Protein AF-A0A1Y6M506-F1 (afdb_monomer)

Sequence (138 aa):
MEYDDRQRRRPQGGSPGRCCPKTKCTIPFIDWCPTGFKLGIYYQPPQNVPKGDFTKKSRQGNRAVCMLSNTNAIAEARSALSHEFDLMLCDFVHWYVGEGMEEGEFSEAREDLATLERDYGEVAADSAEDDKGGEVEY

Solvent-accessible surface area (backbone atoms only — not comparable to full-atom values): 9659 Å² total; per-residue (Å²): 136,86,80,83,87,78,84,85,74,80,85,78,87,74,78,82,79,74,80,67,86,78,86,82,74,86,78,86,69,56,85,93,43,86,74,83,73,86,88,83,88,75,88,72,58,83,83,77,63,91,91,52,89,72,73,79,73,51,102,74,55,68,69,85,84,86,86,86,78,91,60,74,74,54,52,60,59,51,53,55,50,51,54,55,49,55,54,43,63,74,77,45,50,69,61,48,42,71,76,71,47,63,81,62,56,61,57,52,55,50,51,54,52,51,50,53,53,47,55,51,50,51,60,54,49,64,63,56,61,71,74,71,76,73,85,80,87,129

Foldseek 3Di:
DDDDPPPPDDDPDDDPPPPDVPDDDPPDDFPVCPPQDDDDDDQAFDDDDVPDPPDPDDVPRRDDDDDDDDDLVCLVVLVVVLVVLVVCLPPPLVVVVVVPDDSCVSVVVNVVSVVVSVVSVVSVVVRPVVVPPDPDDD

InterPro domains:
  IPR000217 Tubulin [PTHR11588] (22-127)
  IPR002452 Alpha tubulin [PR01162] (33-46)
  IPR002452 Alpha tubulin [PR01162] (50-69)
  IPR002452 Alpha tubulin [PR01162] (75-91)
  IPR002452 Alpha tubulin [PR01162] (110-126)
  IPR008280 Tubulin/FtsZ, C-terminal [SSF55307] (22-123)
  IPR018316 Tubulin/FtsZ, 2-layer sandwich domain [PF03953] (22-80)
  IPR023123 Tubulin, C-terminal [G3DSA:1.10.287.600] (74-138)
  IPR037103 Tubulin/FtsZ-like, C-terminal domain [G3DSA:3.30.1330.20] (20-73)

pLDDT: mean 71.04, std 19.9, range [33.03, 92.31]

Structure (mmCIF, N/CA/C/O backbone):
data_AF-A0A1Y6M506-F1
#
_entry.id   AF-A0A1Y6M506-F1
#
loop_
_atom_site.group_PDB
_atom_site.id
_atom_site.type_symbol
_atom_site.label_atom_id
_atom_site.label_alt_id
_atom_site.label_comp_id
_atom_site.label_asym_id
_atom_site.label_entity_id
_atom_site.label_seq_id
_atom_site.pdbx_PDB_ins_code
_atom_site.Cartn_x
_atom_site.Cartn_y
_atom_site.Cartn_z
_atom_site.occupancy
_atom_site.B_iso_or_equiv
_atom_site.auth_seq_id
_atom_site.auth_comp_id
_atom_site.auth_asym_id
_atom_site.auth_atom_id
_atom_site.pdbx_PDB_model_num
ATOM 1 N N . MET A 1 1 ? 6.459 -10.995 -61.448 1.00 40.53 1 MET A N 1
ATOM 2 C CA . MET A 1 1 ? 6.530 -10.241 -60.181 1.00 40.53 1 MET A CA 1
ATOM 3 C C . MET A 1 1 ? 7.251 -11.151 -59.210 1.00 40.53 1 MET A C 1
ATOM 5 O O . MET A 1 1 ? 6.684 -12.132 -58.753 1.00 40.53 1 MET A O 1
ATOM 9 N N . GLU A 1 2 ? 8.555 -10.948 -59.118 1.00 34.03 2 GLU A N 1
ATOM 10 C CA . GLU A 1 2 ? 9.522 -11.836 -58.476 1.00 34.03 2 GLU A CA 1
ATOM 11 C C . GLU A 1 2 ? 9.448 -11.611 -56.959 1.00 34.03 2 GLU A C 1
ATOM 13 O O . GLU A 1 2 ? 9.635 -10.490 -56.490 1.00 34.03 2 GLU A O 1
ATOM 18 N N . TYR A 1 3 ? 9.059 -12.642 -56.209 1.00 33.03 3 TYR A N 1
ATOM 19 C CA . TYR A 1 3 ? 8.985 -12.600 -54.749 1.00 33.03 3 TYR A CA 1
ATOM 20 C C . TYR A 1 3 ? 10.388 -12.901 -54.201 1.00 33.03 3 TYR A C 1
ATOM 22 O O . TYR A 1 3 ? 10.911 -13.995 -54.393 1.00 33.03 3 TYR A O 1
ATOM 30 N N . ASP A 1 4 ? 11.014 -11.901 -53.583 1.00 40.50 4 ASP A N 1
ATOM 31 C CA . ASP A 1 4 ? 12.391 -11.936 -53.076 1.00 40.50 4 ASP A CA 1
ATOM 32 C C . ASP A 1 4 ? 12.517 -12.880 -51.861 1.00 40.50 4 ASP A C 1
ATOM 34 O O . ASP A 1 4 ? 12.041 -12.594 -50.761 1.00 40.50 4 ASP A O 1
ATOM 38 N N . ASP A 1 5 ? 13.162 -14.029 -52.070 1.00 47.53 5 ASP A N 1
ATOM 39 C CA . ASP A 1 5 ? 13.290 -15.147 -51.123 1.00 47.53 5 ASP A CA 1
ATOM 40 C C . ASP A 1 5 ? 14.527 -15.011 -50.196 1.00 47.53 5 ASP A C 1
ATOM 42 O O . ASP A 1 5 ? 15.256 -15.965 -49.908 1.00 47.53 5 ASP A O 1
ATOM 46 N N . ARG A 1 6 ? 14.823 -13.785 -49.730 1.00 40.34 6 ARG A N 1
ATOM 47 C CA . ARG A 1 6 ? 16.053 -13.454 -48.969 1.00 40.34 6 ARG A CA 1
ATOM 48 C C . ARG A 1 6 ? 15.930 -13.339 -47.448 1.00 40.34 6 ARG A C 1
ATOM 50 O O . ARG A 1 6 ? 16.886 -12.905 -46.810 1.00 40.34 6 ARG A O 1
ATOM 57 N N . GLN A 1 7 ? 14.830 -13.759 -46.822 1.00 36.91 7 GLN A N 1
ATOM 58 C CA . GLN A 1 7 ? 14.654 -13.603 -45.360 1.00 36.91 7 GLN A CA 1
ATOM 59 C C . GLN A 1 7 ? 14.647 -14.913 -44.548 1.00 36.91 7 GLN A C 1
ATOM 61 O O . GLN A 1 7 ? 14.313 -14.912 -43.365 1.00 36.91 7 GLN A O 1
ATOM 66 N N . ARG A 1 8 ? 15.096 -16.041 -45.116 1.00 37.22 8 ARG A N 1
ATOM 67 C CA . ARG A 1 8 ? 15.357 -17.279 -44.351 1.00 37.22 8 ARG A CA 1
ATOM 68 C C . ARG A 1 8 ? 16.848 -17.589 -44.236 1.00 37.22 8 ARG A C 1
ATOM 70 O O . ARG A 1 8 ? 17.328 -18.599 -44.737 1.00 37.22 8 ARG A O 1
ATOM 77 N N . ARG A 1 9 ? 17.591 -16.762 -43.499 1.00 37.78 9 ARG A N 1
ATOM 78 C CA . ARG A 1 9 ? 18.860 -17.199 -42.893 1.00 37.78 9 ARG A CA 1
ATOM 79 C C . ARG A 1 9 ? 18.703 -17.197 -41.379 1.00 37.78 9 ARG A C 1
ATOM 81 O O . ARG A 1 9 ? 18.742 -16.153 -40.741 1.00 37.78 9 ARG A O 1
ATOM 88 N N . ARG A 1 10 ? 18.484 -18.390 -40.816 1.00 34.78 10 ARG A N 1
ATOM 89 C CA . ARG A 1 10 ? 18.574 -18.624 -39.370 1.00 34.78 10 ARG A CA 1
ATOM 90 C C . ARG A 1 10 ? 19.994 -18.260 -38.911 1.00 34.78 10 ARG A C 1
ATOM 92 O O . ARG A 1 10 ? 20.936 -18.800 -39.496 1.00 34.78 10 ARG A O 1
ATOM 99 N N . PRO A 1 11 ? 20.184 -17.426 -37.877 1.00 35.12 11 PRO A N 1
ATOM 100 C CA . PRO A 1 11 ? 21.461 -17.395 -37.191 1.00 35.12 11 PRO A CA 1
ATOM 101 C C . PRO A 1 11 ? 21.615 -18.715 -36.427 1.00 35.12 11 PRO A C 1
ATOM 103 O O . PRO A 1 11 ? 20.831 -19.040 -35.537 1.00 35.12 11 PRO A O 1
ATOM 106 N N . GLN A 1 12 ? 22.601 -19.505 -36.845 1.00 39.31 12 GLN A N 1
ATOM 107 C CA . GLN A 1 12 ? 23.145 -20.619 -36.077 1.00 39.31 12 GLN A CA 1
ATOM 108 C C . GLN A 1 12 ? 23.830 -20.062 -34.821 1.00 39.31 12 GLN A C 1
ATOM 110 O O . GLN A 1 12 ? 24.600 -19.112 -34.922 1.00 39.31 12 GLN A O 1
ATOM 115 N N . GLY A 1 13 ? 23.591 -20.690 -33.669 1.00 43.75 13 GLY A N 1
ATOM 116 C CA . GLY A 1 13 ? 24.464 -20.579 -32.498 1.00 43.75 13 GLY A CA 1
ATOM 117 C C . GLY A 1 13 ? 24.313 -19.307 -31.662 1.00 43.75 13 GLY A C 1
ATOM 118 O O . GLY A 1 13 ? 25.098 -18.374 -31.765 1.00 43.75 13 GLY A O 1
ATOM 119 N N . GLY A 1 14 ? 23.354 -19.325 -30.744 1.00 33.34 14 GLY A N 1
ATOM 120 C CA . GLY A 1 14 ? 23.288 -18.394 -29.625 1.00 33.34 14 GLY A CA 1
ATOM 121 C C . GLY A 1 14 ? 22.132 -18.808 -28.736 1.00 33.34 14 GLY A C 1
ATOM 122 O O . GLY A 1 14 ? 20.979 -18.574 -29.089 1.00 33.34 14 GLY A O 1
ATOM 123 N N . SER A 1 15 ? 22.418 -19.492 -27.628 1.00 35.84 15 SER A N 1
ATOM 124 C CA . SER A 1 15 ? 21.397 -19.758 -26.618 1.00 35.84 15 SER A CA 1
ATOM 125 C C . SER A 1 15 ? 20.749 -18.422 -26.236 1.00 35.84 15 SER A C 1
ATOM 127 O O . SER A 1 15 ? 21.475 -17.448 -26.012 1.00 35.84 15 SER A O 1
ATOM 129 N N . PRO A 1 16 ? 19.407 -18.316 -26.180 1.00 35.31 16 PRO A N 1
ATOM 130 C CA . PRO A 1 16 ? 18.792 -17.142 -25.593 1.00 35.31 16 PRO A CA 1
ATOM 131 C C . PRO A 1 16 ? 19.270 -17.123 -24.147 1.00 35.31 16 PRO A C 1
ATOM 133 O O . PRO A 1 16 ? 18.905 -17.985 -23.347 1.00 35.31 16 PRO A O 1
ATOM 136 N N . GLY A 1 17 ? 20.172 -16.190 -23.848 1.00 36.44 17 GLY A N 1
ATOM 137 C CA . GLY A 1 17 ? 20.636 -15.926 -22.504 1.00 36.44 17 GLY A CA 1
ATOM 138 C C . GLY A 1 17 ? 19.435 -15.492 -21.685 1.00 36.44 17 GLY A C 1
ATOM 139 O O . GLY A 1 17 ? 19.136 -14.305 -21.590 1.00 36.44 17 GLY A O 1
ATOM 140 N N . ARG A 1 18 ? 18.724 -16.465 -21.110 1.00 35.06 18 ARG A N 1
ATOM 141 C CA . ARG A 1 18 ? 17.855 -16.237 -19.970 1.00 35.06 18 ARG A CA 1
ATOM 142 C C . ARG A 1 18 ? 18.783 -15.647 -18.920 1.00 35.06 18 ARG A C 1
ATOM 144 O O . ARG A 1 18 ? 19.651 -16.343 -18.395 1.00 35.06 18 ARG A O 1
ATOM 151 N N . CYS A 1 19 ? 18.662 -14.344 -18.690 1.00 33.19 19 CYS A N 1
ATOM 152 C CA . CYS A 1 19 ? 19.267 -13.710 -17.536 1.00 33.19 19 CYS A CA 1
ATOM 153 C C . CYS A 1 19 ? 18.529 -14.280 -16.326 1.00 33.19 19 CYS A C 1
ATOM 155 O O . CYS A 1 19 ? 17.514 -13.746 -15.896 1.00 33.19 19 CYS A O 1
ATOM 157 N N . CYS A 1 20 ? 18.965 -15.447 -15.862 1.00 35.69 20 CYS A N 1
ATOM 158 C CA . CYS A 1 20 ? 18.631 -15.923 -14.538 1.00 35.69 20 CYS A CA 1
ATOM 159 C C . CYS A 1 20 ? 19.339 -14.951 -13.590 1.00 35.69 20 CYS A C 1
ATOM 161 O O . CYS A 1 20 ? 20.571 -14.872 -13.671 1.00 35.69 20 CYS A O 1
ATOM 163 N N . PRO A 1 21 ? 18.633 -14.209 -12.718 1.00 53.22 21 PRO A N 1
ATOM 164 C CA . PRO A 1 21 ? 19.272 -13.575 -11.577 1.00 53.22 21 PRO A CA 1
ATOM 165 C C . PRO A 1 21 ? 19.930 -14.705 -10.778 1.00 53.22 21 PRO A C 1
ATOM 167 O O . PRO A 1 21 ? 19.270 -15.451 -10.059 1.00 53.22 21 PRO A O 1
ATOM 170 N N . LYS A 1 22 ? 21.221 -14.949 -11.014 1.00 42.66 22 LYS A N 1
ATOM 171 C CA . LYS A 1 22 ? 21.940 -16.027 -10.348 1.00 42.66 22 LYS A CA 1
ATOM 172 C C . LYS A 1 22 ? 22.168 -15.615 -8.896 1.00 42.66 22 LYS A C 1
ATOM 174 O O . LYS A 1 22 ? 23.070 -14.837 -8.599 1.00 42.66 22 LYS A O 1
ATOM 179 N N . THR A 1 23 ? 21.331 -16.176 -8.021 1.00 45.06 23 THR A N 1
ATOM 180 C CA . THR A 1 23 ? 21.737 -16.779 -6.739 1.00 45.06 23 THR A CA 1
ATOM 181 C C . THR A 1 23 ? 22.586 -15.901 -5.817 1.00 45.06 23 THR A C 1
ATOM 183 O O . THR A 1 23 ? 23.688 -16.315 -5.462 1.00 45.06 23 THR A O 1
ATOM 186 N N . LYS A 1 24 ? 22.102 -14.715 -5.410 1.00 46.12 24 LYS A N 1
ATOM 187 C CA . LYS A 1 24 ? 22.647 -14.022 -4.214 1.00 46.12 24 LYS A CA 1
ATOM 188 C C . LYS A 1 24 ? 21.631 -13.364 -3.273 1.00 46.12 24 LYS A C 1
ATOM 190 O O . LYS A 1 24 ? 21.990 -13.130 -2.132 1.00 46.12 24 LYS A O 1
ATOM 195 N N . CYS A 1 25 ? 20.379 -13.179 -3.681 1.00 50.28 25 CYS A N 1
ATOM 196 C CA . CYS A 1 25 ? 19.255 -12.954 -2.771 1.00 50.28 25 CYS A CA 1
ATOM 197 C C . CYS A 1 25 ? 18.068 -13.702 -3.374 1.00 50.28 25 CYS A C 1
ATOM 199 O O . CYS A 1 25 ? 17.598 -13.322 -4.448 1.00 50.28 25 CYS A O 1
ATOM 201 N N . THR A 1 26 ? 17.643 -14.804 -2.765 1.00 59.69 26 THR A N 1
ATOM 202 C CA . THR A 1 26 ? 16.427 -15.498 -3.195 1.00 59.69 26 THR A CA 1
ATOM 203 C C . THR A 1 26 ? 15.265 -14.617 -2.764 1.00 59.69 26 THR A C 1
ATOM 205 O O . THR A 1 26 ? 14.996 -14.509 -1.576 1.00 59.69 26 THR A O 1
ATOM 208 N N . ILE A 1 27 ? 14.653 -13.897 -3.704 1.00 71.44 27 ILE A N 1
ATOM 209 C CA . ILE A 1 27 ? 13.393 -13.199 -3.442 1.00 71.44 27 ILE A CA 1
ATOM 210 C C . ILE A 1 27 ? 12.334 -14.303 -3.372 1.00 71.44 27 ILE A C 1
ATOM 212 O O . ILE A 1 27 ? 12.126 -14.957 -4.400 1.00 71.44 27 ILE A O 1
ATOM 216 N N . PRO A 1 28 ? 11.733 -14.566 -2.198 1.00 75.75 28 PRO A N 1
ATOM 217 C CA . PRO A 1 28 ? 10.704 -15.583 -2.088 1.00 75.75 28 PRO A CA 1
ATOM 218 C C . PRO A 1 28 ? 9.470 -15.096 -2.847 1.00 75.75 28 PRO A C 1
ATOM 220 O O . PRO A 1 28 ? 9.022 -13.960 -2.673 1.00 75.75 28 PRO A O 1
ATOM 223 N N . PHE A 1 29 ? 8.964 -15.945 -3.731 1.00 80.19 29 PHE A N 1
ATOM 224 C CA . PHE A 1 29 ? 7.667 -15.757 -4.360 1.00 80.19 29 PHE A CA 1
ATOM 225 C C . PHE A 1 29 ? 6.685 -16.728 -3.727 1.00 80.19 29 PHE A C 1
ATOM 227 O O . PHE A 1 29 ? 7.067 -17.804 -3.290 1.00 80.19 29 PHE A O 1
ATOM 234 N N . ILE A 1 30 ? 5.426 -16.322 -3.731 1.00 80.62 30 ILE A N 1
ATOM 235 C CA . ILE A 1 30 ? 4.269 -17.176 -3.477 1.00 80.62 30 ILE A CA 1
ATOM 236 C C . ILE A 1 30 ? 4.155 -18.283 -4.538 1.00 80.62 30 ILE A C 1
ATOM 238 O O . ILE A 1 30 ? 4.365 -18.033 -5.732 1.00 80.62 30 ILE A O 1
ATOM 242 N N . ASP A 1 31 ? 3.752 -19.480 -4.122 1.00 75.25 31 ASP A N 1
ATOM 243 C CA . ASP A 1 31 ? 3.760 -20.687 -4.966 1.00 75.25 31 ASP A CA 1
ATOM 244 C C . ASP A 1 31 ? 2.799 -20.618 -6.158 1.00 75.25 31 ASP A C 1
ATOM 246 O O . ASP A 1 31 ? 3.065 -21.147 -7.241 1.00 75.25 31 ASP A O 1
ATOM 250 N N . TRP A 1 32 ? 1.705 -19.874 -6.008 1.00 79.69 32 TRP A N 1
ATOM 251 C CA . TRP A 1 32 ? 0.723 -19.651 -7.067 1.00 79.69 32 TRP A CA 1
ATOM 252 C C . TRP A 1 32 ? 1.147 -18.579 -8.091 1.00 79.69 32 TRP A C 1
ATOM 254 O O . TRP A 1 32 ? 0.445 -18.368 -9.084 1.00 79.69 32 TRP A O 1
ATOM 264 N N . CYS A 1 33 ? 2.308 -17.931 -7.917 1.00 78.94 33 CYS A N 1
ATOM 265 C CA . CYS A 1 33 ? 2.886 -16.995 -8.889 1.00 78.94 33 CYS A CA 1
ATOM 266 C C . CYS A 1 33 ? 4.336 -17.373 -9.273 1.00 78.94 33 CYS A C 1
ATOM 268 O O . CYS A 1 33 ? 5.289 -16.661 -8.939 1.00 78.94 33 CYS A O 1
ATOM 270 N N . PRO A 1 34 ? 4.534 -18.453 -10.057 1.00 69.44 34 PRO A N 1
ATOM 271 C CA . PRO A 1 34 ? 5.867 -18.964 -10.402 1.00 69.44 34 PRO A CA 1
ATOM 272 C C . PRO A 1 34 ? 6.661 -18.044 -11.352 1.00 69.44 34 PRO A C 1
ATOM 274 O O . PRO A 1 34 ? 7.883 -18.148 -11.458 1.00 69.44 34 PRO A O 1
ATOM 277 N N . THR A 1 35 ? 5.991 -17.125 -12.060 1.00 72.19 35 THR A N 1
ATOM 278 C CA . THR A 1 35 ? 6.621 -16.092 -12.903 1.00 72.19 35 THR A CA 1
ATOM 279 C C . THR A 1 35 ? 6.243 -14.689 -12.425 1.00 72.19 35 THR A C 1
ATOM 281 O O . THR A 1 35 ? 5.546 -13.954 -13.122 1.00 72.19 35 THR A O 1
ATOM 284 N N . GLY A 1 36 ? 6.720 -14.298 -11.243 1.00 77.69 36 GLY A N 1
ATOM 285 C CA . GLY A 1 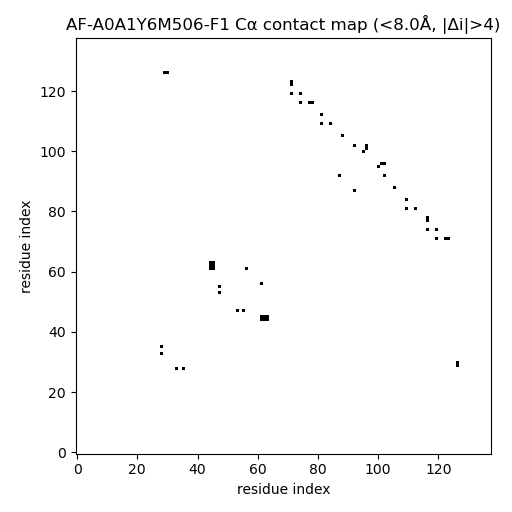36 ? 6.407 -13.013 -10.600 1.00 77.69 36 GLY A CA 1
ATOM 286 C C . GLY A 1 36 ? 7.064 -11.759 -11.201 1.00 77.69 36 GLY A C 1
ATOM 287 O O . GLY A 1 36 ? 7.053 -10.706 -10.570 1.00 77.69 36 GLY A O 1
ATOM 288 N N . PHE A 1 37 ? 7.639 -11.832 -12.409 1.00 84.19 37 PHE A N 1
ATOM 289 C CA . PHE A 1 37 ? 8.279 -10.686 -13.064 1.00 84.19 37 PHE A CA 1
ATOM 290 C C . PHE A 1 37 ? 7.578 -10.295 -14.359 1.00 84.19 37 PHE A C 1
ATOM 292 O O . PHE A 1 37 ? 7.508 -11.069 -15.315 1.00 84.19 37 PHE A O 1
ATOM 299 N N . LYS A 1 38 ? 7.168 -9.029 -14.427 1.00 89.19 38 LYS A N 1
ATOM 300 C CA . LYS A 1 38 ? 6.741 -8.375 -15.662 1.00 89.19 38 LYS A CA 1
ATOM 301 C C . LYS A 1 38 ? 7.754 -7.301 -16.035 1.00 89.19 38 LYS A C 1
ATOM 303 O O . LYS A 1 38 ? 8.073 -6.436 -15.227 1.00 89.19 38 LYS A O 1
ATOM 308 N N . LEU A 1 39 ? 8.262 -7.364 -17.263 1.00 90.50 39 LEU A N 1
ATOM 309 C CA . LEU A 1 39 ? 9.262 -6.428 -17.771 1.00 90.50 39 LEU A CA 1
ATOM 310 C C . LEU A 1 39 ? 8.660 -5.581 -18.891 1.00 90.50 39 LEU A C 1
ATOM 312 O O . LEU A 1 39 ? 8.149 -6.112 -19.875 1.00 90.50 39 LEU A O 1
ATOM 316 N N . GLY A 1 40 ? 8.748 -4.261 -18.743 1.00 90.38 40 GLY A N 1
ATOM 317 C CA . GLY A 1 40 ? 8.457 -3.289 -19.792 1.00 90.38 40 GLY A CA 1
ATOM 318 C C . GLY A 1 40 ? 9.715 -2.488 -20.100 1.00 90.38 40 GLY A C 1
ATOM 319 O O . GLY A 1 40 ? 10.337 -1.947 -19.189 1.00 90.38 40 GLY A O 1
ATOM 320 N N . ILE A 1 41 ? 10.111 -2.423 -21.372 1.00 91.62 41 ILE A N 1
ATOM 321 C CA . ILE A 1 41 ? 11.261 -1.625 -21.811 1.00 91.62 41 ILE A CA 1
ATOM 322 C C . ILE A 1 41 ? 10.736 -0.384 -22.512 1.00 91.62 41 ILE A C 1
ATOM 324 O O . ILE A 1 41 ? 10.021 -0.475 -23.508 1.00 91.62 41 ILE A O 1
ATOM 328 N N . TYR A 1 42 ? 11.134 0.776 -22.002 1.00 89.56 42 TYR A N 1
ATOM 329 C CA . TYR A 1 42 ? 10.879 2.051 -22.644 1.00 89.56 42 TYR A CA 1
ATOM 330 C C . TYR A 1 42 ? 12.165 2.574 -23.280 1.00 89.56 42 TYR A C 1
ATOM 332 O O . TYR A 1 42 ? 13.20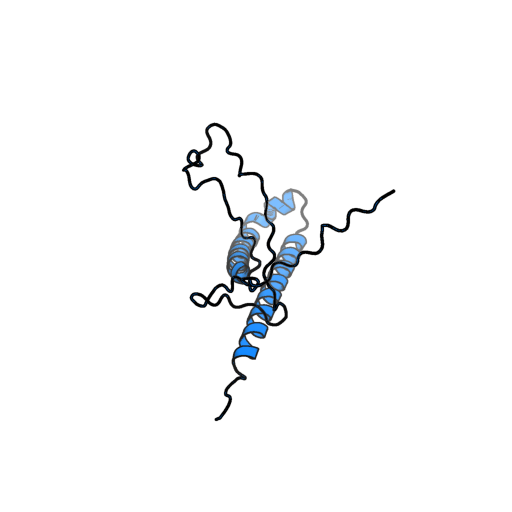1 2.671 -22.624 1.00 89.56 42 TYR A O 1
A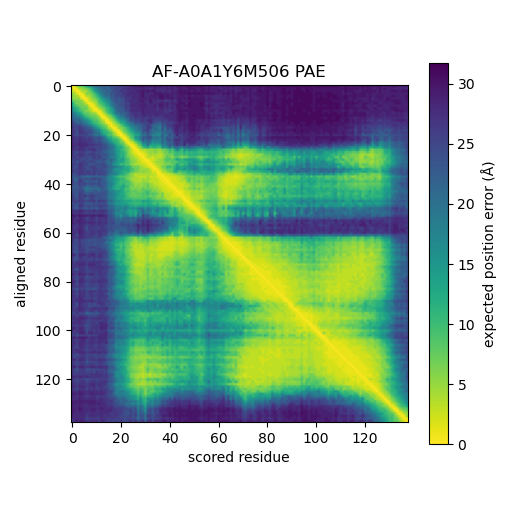TOM 340 N N . TYR A 1 43 ? 12.110 2.870 -24.579 1.00 87.44 43 TYR A N 1
ATOM 341 C CA . TYR A 1 43 ? 13.299 3.234 -25.353 1.00 87.44 43 TYR A CA 1
ATOM 342 C C . TYR A 1 43 ? 13.674 4.711 -25.239 1.00 87.44 43 TYR A C 1
ATOM 344 O O . TYR A 1 43 ? 14.815 5.062 -25.543 1.00 87.44 43 TYR A O 1
ATOM 352 N N . GLN A 1 44 ? 12.746 5.583 -24.830 1.00 86.44 44 GLN A N 1
ATOM 353 C CA . GLN A 1 44 ? 13.101 6.985 -24.637 1.00 86.44 44 GLN A CA 1
ATOM 354 C C . GLN A 1 44 ? 13.793 7.169 -23.282 1.00 86.44 44 GLN A C 1
ATOM 356 O O . GLN A 1 44 ? 13.376 6.573 -22.286 1.00 86.44 44 GLN A O 1
ATOM 361 N N . PRO A 1 45 ? 14.837 8.009 -23.220 1.00 83.44 45 PRO A N 1
ATOM 362 C CA . PRO A 1 45 ? 15.495 8.306 -21.962 1.00 83.44 45 PRO A CA 1
ATOM 363 C C . PRO A 1 45 ? 14.551 9.092 -21.034 1.00 83.44 45 PRO A C 1
ATOM 365 O O . PRO A 1 45 ? 13.746 9.897 -21.524 1.00 83.44 45 PRO A O 1
ATOM 368 N N . PRO A 1 46 ? 14.679 8.920 -19.706 1.00 82.69 46 PRO A N 1
ATOM 369 C CA . PRO A 1 46 ? 13.978 9.749 -18.731 1.00 82.69 46 PRO A CA 1
ATOM 370 C C . PRO A 1 46 ? 14.218 11.240 -18.999 1.00 82.69 46 PRO A C 1
ATOM 372 O O . PRO A 1 46 ? 15.337 11.659 -19.316 1.00 82.69 46 PRO A O 1
ATOM 375 N N . GLN A 1 47 ? 13.157 12.040 -18.901 1.00 80.94 47 GLN A N 1
ATOM 376 C CA . GLN A 1 47 ? 13.232 13.489 -19.069 1.00 80.94 47 GLN A CA 1
ATOM 377 C C . GLN A 1 47 ? 13.488 14.154 -17.718 1.00 80.94 47 GLN A C 1
ATOM 379 O O . GLN A 1 47 ? 12.848 13.818 -16.725 1.00 80.94 47 GLN A O 1
ATOM 384 N N . ASN A 1 48 ? 14.395 15.129 -17.696 1.00 78.12 48 ASN A N 1
ATOM 385 C CA . ASN A 1 48 ? 14.670 15.915 -16.499 1.00 78.12 48 ASN A CA 1
ATOM 386 C C . ASN A 1 48 ? 13.931 17.247 -16.603 1.00 78.12 48 ASN A C 1
ATOM 388 O O . ASN A 1 48 ? 14.019 17.929 -17.626 1.00 78.12 48 ASN A O 1
ATOM 392 N N . VAL A 1 49 ? 13.262 17.644 -15.524 1.00 80.44 49 VAL A N 1
ATOM 393 C CA . VAL A 1 49 ? 12.692 18.988 -15.412 1.00 80.44 49 VAL A CA 1
ATOM 394 C C . VAL A 1 49 ? 13.841 20.004 -15.292 1.00 80.44 49 VAL A C 1
ATOM 396 O O . VAL A 1 49 ? 14.755 19.796 -14.483 1.00 80.44 49 VAL A O 1
ATOM 399 N N . PRO A 1 50 ? 13.850 21.099 -16.076 1.00 75.56 50 PRO A N 1
ATOM 400 C CA . PRO A 1 50 ? 14.851 22.154 -15.934 1.00 75.56 50 PRO A CA 1
ATOM 401 C C . PRO A 1 50 ? 14.857 22.720 -14.503 1.00 75.56 50 PRO A C 1
ATOM 403 O O . PRO A 1 50 ? 13.813 23.122 -14.004 1.00 75.56 50 PRO A O 1
ATOM 406 N N . LYS A 1 51 ? 16.037 22.773 -13.862 1.00 76.19 51 LYS A N 1
ATOM 407 C CA . LYS A 1 51 ? 16.264 23.135 -12.438 1.00 76.19 51 LYS A CA 1
ATOM 408 C C . LYS A 1 51 ? 15.810 22.103 -11.388 1.00 76.19 51 LYS A C 1
ATOM 410 O O . LYS A 1 51 ? 15.812 22.426 -10.207 1.00 76.19 51 LYS A O 1
ATOM 415 N N . GLY A 1 52 ? 15.458 20.881 -11.788 1.00 71.62 52 GLY A N 1
ATOM 416 C CA . GLY A 1 52 ? 15.225 19.785 -10.845 1.00 71.62 52 GLY A CA 1
ATOM 417 C C . GLY A 1 52 ? 16.514 19.282 -10.182 1.00 71.62 52 GLY A C 1
ATOM 418 O O . GLY A 1 52 ? 17.603 19.426 -10.738 1.00 71.62 52 GLY A O 1
ATOM 419 N N . ASP A 1 53 ? 16.364 18.660 -9.013 1.00 73.88 53 ASP A N 1
ATOM 420 C CA . ASP A 1 53 ? 17.469 18.161 -8.174 1.00 73.88 53 ASP A CA 1
ATOM 421 C C . ASP A 1 53 ? 18.088 16.840 -8.687 1.00 73.88 53 ASP A C 1
ATOM 423 O O . ASP A 1 53 ? 19.139 16.381 -8.244 1.00 73.88 53 ASP A O 1
ATOM 427 N N . PHE A 1 54 ? 17.476 16.221 -9.702 1.00 66.81 54 PHE A N 1
ATOM 428 C CA . PHE A 1 54 ? 18.062 15.067 -10.378 1.00 66.81 54 PHE A CA 1
ATOM 429 C C . PHE A 1 54 ? 19.290 15.500 -11.189 1.00 66.81 54 PHE A C 1
ATOM 431 O O . PHE A 1 54 ? 19.179 16.170 -12.224 1.00 66.81 54 PHE A O 1
ATOM 438 N N . THR A 1 55 ? 20.475 15.118 -10.699 1.00 60.09 55 THR A N 1
ATOM 439 C CA . THR A 1 55 ? 21.769 15.511 -11.273 1.00 60.09 55 THR A CA 1
ATOM 440 C C . THR A 1 55 ? 21.835 15.274 -12.785 1.00 60.09 55 THR A C 1
ATOM 442 O O . THR A 1 55 ? 21.415 14.251 -13.331 1.00 60.09 55 THR A O 1
ATOM 445 N N . LYS A 1 56 ? 22.348 16.291 -13.486 1.00 56.06 56 LYS A N 1
ATOM 446 C CA . LYS A 1 56 ? 22.500 16.341 -14.944 1.00 56.06 56 LYS A CA 1
ATOM 447 C C . LYS A 1 56 ? 23.185 15.073 -15.455 1.00 56.06 56 LYS A C 1
ATOM 449 O O . LYS A 1 56 ? 24.322 14.814 -15.078 1.00 56.06 56 LYS A O 1
ATOM 454 N N . LYS A 1 57 ? 22.482 14.350 -16.337 1.00 57.28 57 LYS A N 1
ATOM 455 C CA . LYS A 1 57 ? 22.929 13.249 -17.212 1.00 57.28 57 LYS A CA 1
ATOM 456 C C . LYS A 1 57 ? 24.429 12.942 -17.092 1.00 57.28 57 LYS A C 1
ATOM 458 O O . LYS A 1 57 ? 25.225 13.387 -17.920 1.00 57.28 57 LYS A O 1
ATOM 463 N N . SER A 1 58 ? 24.826 12.161 -16.082 1.00 49.19 58 SER A N 1
ATOM 464 C CA . SER A 1 58 ? 26.121 11.487 -16.156 1.00 49.19 58 SER A CA 1
ATOM 465 C C . SER A 1 58 ? 26.067 10.548 -17.366 1.00 49.19 58 SER A C 1
ATOM 467 O O . SER A 1 58 ? 24.989 10.153 -17.812 1.00 49.19 58 SER A O 1
ATOM 469 N N . ARG A 1 59 ? 27.213 10.168 -17.926 1.00 50.78 59 ARG A N 1
ATOM 470 C CA . ARG A 1 59 ? 27.317 9.241 -19.073 1.00 50.78 59 ARG A CA 1
ATOM 471 C C . ARG A 1 59 ? 26.560 7.904 -18.863 1.00 50.78 59 ARG A C 1
ATOM 473 O O . ARG A 1 59 ? 26.323 7.186 -19.829 1.00 50.78 59 ARG A O 1
ATOM 480 N N . GLN A 1 60 ? 26.155 7.620 -17.619 1.00 50.75 60 GLN A N 1
ATOM 481 C CA . GLN A 1 60 ? 25.381 6.473 -17.137 1.00 50.75 60 GLN A CA 1
ATOM 482 C C . GLN A 1 60 ? 23.855 6.730 -17.011 1.00 50.75 60 GLN A C 1
ATOM 484 O O . GLN A 1 60 ? 23.097 5.794 -16.783 1.00 50.75 60 GLN A O 1
ATOM 489 N N . GLY A 1 61 ? 23.386 7.974 -17.162 1.00 55.78 61 GLY A N 1
ATOM 490 C CA . GLY A 1 61 ? 22.019 8.436 -16.868 1.00 55.78 61 GLY A CA 1
ATOM 491 C C . GLY A 1 61 ? 20.981 8.268 -17.985 1.00 55.78 61 GLY A C 1
ATOM 492 O O . GLY A 1 61 ? 19.926 8.889 -17.931 1.00 55.78 61 GLY A O 1
ATOM 493 N N . ASN A 1 62 ? 21.258 7.458 -19.010 1.00 63.25 62 ASN A N 1
ATOM 494 C CA . ASN A 1 62 ? 20.298 7.202 -20.096 1.00 63.25 62 ASN A CA 1
ATOM 495 C C . ASN A 1 62 ? 19.358 6.021 -19.821 1.00 63.25 62 ASN A C 1
ATOM 497 O O . ASN A 1 62 ? 18.506 5.718 -20.654 1.00 63.25 62 ASN A O 1
ATOM 501 N N . ARG A 1 63 ? 19.526 5.321 -18.698 1.00 76.62 63 ARG A N 1
ATOM 502 C CA . ARG A 1 63 ? 18.700 4.170 -18.332 1.00 76.62 63 ARG A CA 1
ATOM 503 C C . ARG A 1 63 ? 18.320 4.290 -16.866 1.00 76.62 63 ARG A C 1
ATOM 505 O O . ARG A 1 63 ? 19.192 4.437 -16.018 1.00 76.62 63 ARG A O 1
ATOM 512 N N . ALA A 1 64 ? 17.027 4.220 -16.598 1.00 81.31 64 ALA A N 1
ATOM 513 C CA . ALA A 1 64 ? 16.465 4.126 -15.262 1.00 81.31 64 ALA A CA 1
ATOM 514 C C . ALA A 1 64 ? 15.615 2.857 -15.185 1.00 81.31 64 ALA A C 1
ATOM 516 O O . ALA A 1 64 ? 15.119 2.374 -16.205 1.00 81.31 64 ALA A O 1
ATOM 517 N N . VAL A 1 65 ? 15.462 2.326 -13.978 1.00 87.12 65 VAL A N 1
ATOM 518 C CA . VAL A 1 65 ? 14.572 1.202 -13.693 1.00 87.12 65 VAL A CA 1
ATOM 519 C C . VAL A 1 65 ? 13.573 1.677 -12.650 1.00 87.12 65 VAL A C 1
ATOM 521 O O . VAL A 1 65 ? 13.964 2.253 -11.640 1.00 87.12 65 VAL A O 1
ATOM 524 N N . CYS A 1 66 ? 12.293 1.442 -12.909 1.00 88.06 66 CYS A N 1
ATOM 525 C CA . CYS A 1 66 ? 11.237 1.569 -11.918 1.00 88.06 66 CYS A CA 1
ATOM 526 C C . CYS A 1 66 ? 10.753 0.153 -11.605 1.00 88.06 66 CYS A C 1
ATOM 528 O O . CYS A 1 66 ? 10.372 -0.581 -12.518 1.00 88.06 66 CYS A O 1
ATOM 530 N N . MET A 1 67 ? 10.829 -0.242 -10.336 1.00 90.81 67 MET A N 1
ATOM 531 C CA . MET A 1 67 ? 10.310 -1.516 -9.856 1.00 90.81 67 MET A CA 1
ATOM 532 C C . MET A 1 67 ? 9.012 -1.245 -9.109 1.00 90.81 67 MET A C 1
ATOM 534 O O . MET A 1 67 ? 9.001 -0.499 -8.134 1.00 90.81 67 MET A O 1
ATOM 538 N N . LEU A 1 68 ? 7.932 -1.859 -9.579 1.00 89.81 68 LEU A N 1
ATOM 539 C CA . LEU A 1 68 ? 6.667 -1.916 -8.863 1.00 89.81 68 LEU A CA 1
ATOM 540 C C . LEU A 1 68 ? 6.545 -3.330 -8.306 1.00 89.81 68 LEU A C 1
ATOM 542 O O . LEU A 1 68 ? 6.382 -4.283 -9.067 1.00 89.81 68 LEU A O 1
ATOM 546 N N . SER A 1 69 ? 6.693 -3.463 -6.993 1.00 88.75 69 SER A N 1
ATOM 547 C CA . SER A 1 69 ? 6.609 -4.741 -6.290 1.00 88.75 69 SER A CA 1
ATOM 548 C C . SER A 1 69 ? 5.389 -4.767 -5.390 1.00 88.75 69 SER A C 1
ATOM 550 O O . SER A 1 69 ? 5.256 -3.910 -4.520 1.00 88.75 69 SER A O 1
ATOM 552 N N . ASN A 1 70 ? 4.538 -5.772 -5.579 1.00 89.25 70 ASN A N 1
ATOM 553 C CA . ASN A 1 70 ? 3.509 -6.115 -4.610 1.00 89.25 70 ASN A CA 1
ATOM 554 C C . ASN A 1 70 ? 4.116 -7.103 -3.606 1.00 89.25 70 ASN A C 1
ATOM 556 O O . ASN A 1 70 ? 4.596 -8.160 -4.010 1.00 89.25 70 ASN A O 1
ATOM 560 N N . THR A 1 71 ? 4.164 -6.730 -2.331 1.00 86.88 71 THR A N 1
ATOM 561 C CA . THR A 1 71 ? 4.766 -7.529 -1.260 1.00 86.88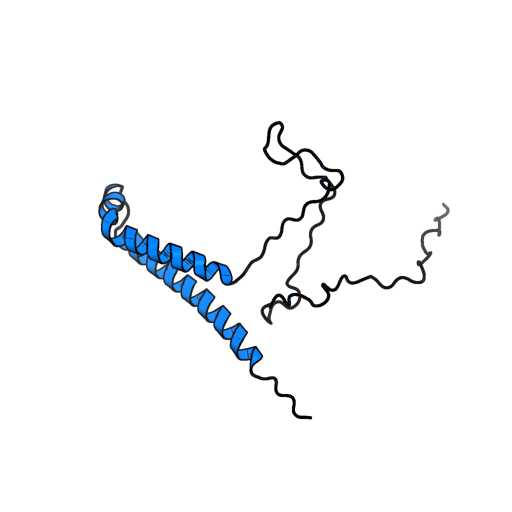 71 THR A CA 1
ATOM 562 C C . THR A 1 71 ? 3.881 -7.479 -0.027 1.00 86.88 71 THR A C 1
ATOM 564 O O . THR A 1 71 ? 3.322 -6.430 0.290 1.00 86.88 71 THR A O 1
ATOM 567 N N . ASN A 1 72 ? 3.812 -8.594 0.700 1.00 85.06 72 ASN A N 1
ATOM 568 C CA . ASN A 1 72 ? 3.127 -8.670 1.987 1.00 85.06 72 ASN A CA 1
ATOM 569 C C . ASN A 1 72 ? 3.791 -7.778 3.061 1.00 85.06 72 ASN A C 1
ATOM 571 O O . ASN A 1 72 ? 3.168 -7.408 4.044 1.00 85.06 72 ASN A O 1
ATOM 575 N N . ALA A 1 73 ? 5.023 -7.302 2.841 1.00 86.31 73 ALA A N 1
ATOM 576 C CA . ALA A 1 73 ? 5.660 -6.332 3.740 1.00 86.31 73 ALA A CA 1
ATOM 577 C C . ALA A 1 73 ? 4.859 -5.018 3.900 1.00 86.31 73 ALA A C 1
ATOM 579 O O . ALA A 1 73 ? 5.072 -4.278 4.856 1.00 86.31 73 ALA A O 1
ATOM 580 N N . ILE A 1 74 ? 3.908 -4.722 2.999 1.00 88.12 74 ILE A N 1
ATOM 581 C CA . ILE A 1 74 ? 2.991 -3.583 3.164 1.00 88.12 74 ILE A CA 1
ATOM 582 C C . ILE A 1 74 ? 2.059 -3.727 4.380 1.00 88.12 74 ILE A C 1
ATOM 584 O O . ILE A 1 74 ? 1.541 -2.720 4.865 1.00 88.12 74 ILE A O 1
ATOM 588 N N . ALA A 1 75 ? 1.865 -4.944 4.897 1.00 87.56 75 ALA A N 1
ATOM 589 C CA . ALA A 1 75 ? 1.062 -5.200 6.089 1.00 87.56 75 ALA A CA 1
ATOM 590 C C . ALA A 1 75 ? 1.598 -4.455 7.326 1.00 87.56 75 ALA A C 1
ATOM 592 O O . ALA A 1 75 ? 0.814 -3.952 8.125 1.00 87.56 75 ALA A O 1
ATOM 593 N N . GLU A 1 76 ? 2.918 -4.277 7.448 1.00 86.31 76 GLU A N 1
ATOM 594 C CA . GLU A 1 76 ? 3.514 -3.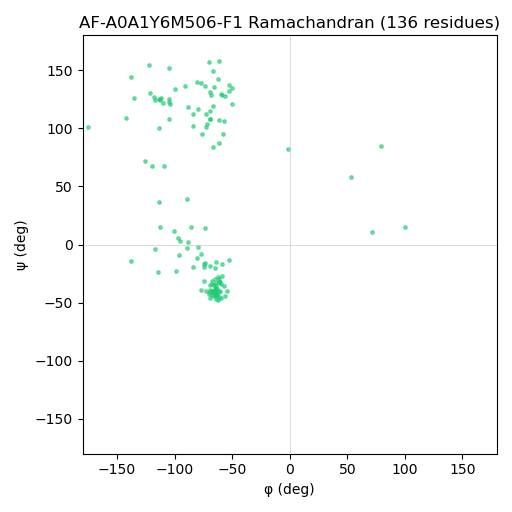498 8.544 1.00 86.31 76 GLU A CA 1
ATOM 595 C C . GLU A 1 76 ? 3.077 -2.025 8.497 1.00 86.31 76 GLU A C 1
ATOM 597 O O . GLU A 1 76 ? 2.694 -1.440 9.510 1.00 86.31 76 GLU A O 1
ATOM 602 N N . ALA A 1 77 ? 3.066 -1.429 7.300 1.00 88.75 77 ALA A N 1
ATOM 603 C CA . ALA A 1 77 ? 2.595 -0.060 7.106 1.00 88.75 77 ALA A CA 1
ATOM 604 C C . ALA A 1 77 ? 1.081 0.071 7.353 1.00 88.75 77 ALA A C 1
ATOM 606 O O . ALA A 1 77 ? 0.626 1.097 7.857 1.00 88.75 77 ALA A O 1
ATOM 607 N N . ARG A 1 78 ? 0.302 -0.969 7.026 1.00 85.56 78 ARG A N 1
ATOM 608 C CA . ARG A 1 78 ? -1.136 -1.049 7.336 1.00 85.56 78 ARG A CA 1
ATOM 609 C C . ARG A 1 78 ? -1.384 -1.086 8.846 1.00 85.56 78 ARG A C 1
ATOM 611 O O . ARG A 1 78 ? -2.230 -0.335 9.315 1.00 85.56 78 ARG A O 1
ATOM 618 N N . SER A 1 79 ? -0.587 -1.844 9.596 1.00 86.75 79 SER A N 1
ATOM 619 C CA . SER A 1 79 ? -0.682 -1.894 11.060 1.00 86.75 79 SER A CA 1
ATOM 620 C C . SER A 1 79 ? -0.333 -0.554 11.717 1.00 86.75 79 SER A C 1
ATOM 622 O O . SER A 1 79 ? -1.031 -0.102 12.626 1.00 86.75 79 SER A O 1
ATOM 624 N N . ALA A 1 80 ? 0.680 0.150 11.200 1.00 89.88 80 ALA A N 1
ATOM 625 C CA . ALA A 1 80 ? 0.983 1.510 11.646 1.00 89.88 80 ALA A CA 1
ATOM 626 C C . ALA A 1 80 ? -0.188 2.481 11.393 1.00 89.88 80 ALA A C 1
ATOM 628 O O . ALA A 1 80 ? -0.514 3.291 12.258 1.00 89.88 80 ALA A O 1
ATOM 629 N N . LEU A 1 81 ? -0.855 2.371 10.237 1.00 88.56 81 LEU A N 1
ATOM 630 C CA . LEU A 1 81 ? -2.062 3.148 9.937 1.00 88.56 81 LEU A CA 1
ATOM 631 C C . LEU A 1 81 ? -3.230 2.788 10.860 1.00 88.56 81 LEU A C 1
ATOM 633 O O . LEU A 1 81 ? -3.939 3.691 11.294 1.00 88.56 81 LEU A O 1
ATOM 637 N N . SER A 1 82 ? -3.422 1.505 11.183 1.00 88.69 82 SER A N 1
ATOM 638 C CA . SER A 1 82 ? -4.466 1.084 12.122 1.00 88.69 82 SER A CA 1
ATOM 639 C C . SER A 1 82 ? -4.267 1.698 13.501 1.00 88.69 82 SER A C 1
ATOM 641 O O . SER A 1 82 ? -5.241 2.118 14.119 1.00 88.69 82 SER A O 1
ATOM 643 N N . HIS A 1 83 ? -3.022 1.787 13.972 1.00 87.62 83 HIS A N 1
ATOM 644 C CA . HIS A 1 83 ? -2.731 2.420 15.253 1.00 87.62 83 HIS A CA 1
ATOM 645 C C . HIS A 1 83 ? -3.077 3.915 15.250 1.00 87.62 83 HIS A C 1
ATOM 647 O O . HIS A 1 83 ? -3.719 4.400 16.180 1.00 87.62 83 HIS A O 1
ATOM 653 N N . GLU A 1 84 ? -2.707 4.637 14.190 1.00 88.38 84 GLU A N 1
ATOM 654 C CA . GLU A 1 84 ? -3.037 6.060 14.055 1.00 88.38 84 GLU A CA 1
ATOM 655 C C . GLU A 1 84 ? -4.554 6.283 13.919 1.00 88.38 84 GLU A C 1
ATOM 657 O O . GLU A 1 84 ? -5.105 7.247 14.448 1.00 88.38 84 GLU A O 1
ATOM 662 N N . PHE A 1 85 ? -5.257 5.364 13.251 1.00 86.75 85 PHE A N 1
ATOM 663 C CA . PHE A 1 85 ? -6.713 5.401 13.129 1.00 86.75 85 PHE A CA 1
ATOM 664 C C . PHE A 1 85 ? -7.412 5.232 14.485 1.00 86.75 85 PHE A C 1
ATOM 666 O O . PHE A 1 85 ? -8.359 5.962 14.781 1.00 86.75 85 PHE A O 1
ATOM 673 N N . ASP A 1 86 ? -6.904 4.341 15.340 1.00 86.81 86 ASP A N 1
ATOM 674 C CA . ASP A 1 86 ? -7.421 4.148 16.699 1.00 86.81 86 ASP A CA 1
ATOM 675 C C . ASP A 1 86 ? -7.236 5.415 17.566 1.00 86.81 86 ASP A C 1
ATOM 677 O O . ASP A 1 86 ? -8.098 5.739 18.385 1.00 86.81 86 ASP A O 1
ATOM 681 N N . LEU A 1 87 ? -6.162 6.188 17.350 1.00 84.69 87 LEU A N 1
ATOM 682 C CA . LEU A 1 87 ? -5.976 7.494 18.001 1.00 84.69 87 LEU A CA 1
ATOM 683 C C . LEU A 1 87 ? -7.002 8.528 17.516 1.00 84.69 87 LEU A C 1
ATOM 685 O O . LEU A 1 87 ? -7.543 9.291 18.320 1.00 84.69 87 LEU A O 1
ATOM 689 N N . MET A 1 88 ? -7.314 8.537 16.218 1.00 81.50 88 MET A N 1
ATOM 690 C CA . MET A 1 88 ? -8.333 9.437 15.668 1.00 81.50 88 MET A CA 1
ATOM 691 C C . MET A 1 88 ? -9.736 9.147 16.220 1.00 81.50 88 MET A C 1
ATOM 693 O O . MET A 1 88 ? -10.482 10.086 16.515 1.00 81.50 88 MET A O 1
ATOM 697 N N . LEU A 1 89 ? -10.068 7.866 16.398 1.00 78.62 89 LEU A N 1
ATOM 698 C CA . LEU A 1 89 ? -11.337 7.395 16.963 1.00 78.62 89 LEU A CA 1
ATOM 699 C C . LEU A 1 89 ? -11.563 7.864 18.411 1.00 78.62 89 LEU A C 1
ATOM 701 O O . LEU A 1 89 ? -12.700 8.110 18.804 1.00 78.62 89 LEU A O 1
ATOM 705 N N . CYS A 1 90 ? -10.501 8.019 19.203 1.00 79.25 90 CYS A N 1
ATOM 706 C CA . CYS A 1 90 ? -10.625 8.442 20.600 1.00 79.25 90 CYS A CA 1
ATOM 707 C C . CYS A 1 90 ? -10.896 9.946 20.760 1.00 79.25 90 CYS A C 1
ATOM 709 O O . CYS A 1 90 ? -11.703 10.329 21.606 1.00 79.25 90 CYS A O 1
ATOM 711 N N . ASP A 1 91 ? -10.256 10.793 19.948 1.00 75.50 91 ASP A N 1
ATOM 712 C CA . ASP A 1 91 ? -10.193 12.232 20.243 1.00 75.50 91 ASP A CA 1
ATOM 713 C C . ASP A 1 91 ? -10.932 13.122 19.224 1.00 75.50 91 ASP A C 1
ATOM 715 O O . ASP A 1 91 ? -11.359 14.233 19.563 1.00 75.50 91 ASP A O 1
ATOM 719 N N . PHE A 1 92 ? -11.138 12.662 17.983 1.00 80.56 92 PHE A N 1
ATOM 720 C CA . PHE A 1 92 ? -11.552 13.547 16.881 1.00 80.56 92 PHE A CA 1
ATOM 721 C C . PHE A 1 92 ? -12.926 13.249 16.270 1.00 80.56 92 PHE A C 1
ATOM 723 O O . PHE A 1 92 ? -13.389 14.042 15.451 1.00 80.56 92 PHE A O 1
ATOM 730 N N . VAL A 1 93 ? -13.624 12.191 16.695 1.00 82.44 93 VAL A N 1
ATOM 731 C CA . VAL A 1 93 ? -14.920 11.775 16.110 1.00 82.44 93 VAL A CA 1
ATOM 732 C C . VAL A 1 93 ? -15.955 12.904 16.106 1.00 82.44 93 VAL A C 1
ATOM 734 O O . VAL A 1 93 ? -16.637 13.117 15.106 1.00 82.44 93 VAL A O 1
ATOM 737 N N . HIS A 1 94 ? -16.022 13.700 17.178 1.00 85.00 94 HIS A N 1
ATOM 738 C CA . HIS A 1 94 ? -16.997 14.789 17.291 1.00 85.00 94 HIS A CA 1
ATOM 739 C C . HIS A 1 94 ? -16.858 15.872 16.205 1.00 85.00 94 HIS A C 1
ATOM 741 O O . HIS A 1 94 ? -17.862 16.474 15.826 1.00 85.00 94 HIS A O 1
ATOM 747 N N . TRP A 1 95 ? -15.650 16.116 15.680 1.00 85.69 95 TRP A N 1
ATOM 748 C CA . TRP A 1 95 ? -15.438 17.066 14.582 1.00 85.69 95 TRP A CA 1
ATOM 749 C C . TRP A 1 95 ? -16.023 16.547 13.270 1.00 85.69 95 TRP A C 1
ATOM 751 O O . TRP A 1 95 ? -16.672 17.297 12.550 1.00 85.69 95 TRP A O 1
ATOM 761 N N . TYR A 1 96 ? -15.834 15.260 12.984 1.00 85.00 96 TYR A N 1
ATOM 762 C CA . TYR A 1 96 ? -16.328 14.635 11.758 1.00 85.00 96 TYR A CA 1
ATOM 763 C C . TYR A 1 96 ? -17.848 14.457 11.778 1.00 85.00 96 TYR A C 1
ATOM 765 O O . TYR A 1 96 ? -18.515 14.765 10.791 1.00 85.00 96 TYR A O 1
ATOM 773 N N . VAL A 1 97 ? -18.415 14.069 12.923 1.00 86.56 97 VAL A N 1
ATOM 774 C CA . VAL A 1 97 ? -19.875 14.030 13.101 1.00 86.56 97 VAL A CA 1
ATOM 775 C C . VAL A 1 97 ? -20.478 15.438 12.994 1.00 86.56 97 VAL A C 1
ATOM 777 O O . VAL A 1 97 ? -21.549 15.613 12.415 1.00 86.56 97 VAL A O 1
ATOM 780 N N . GLY A 1 98 ? -19.769 16.466 13.475 1.00 85.81 98 GLY A N 1
ATOM 781 C CA . GLY A 1 98 ? -20.173 17.870 13.341 1.00 85.81 98 GLY A CA 1
ATOM 782 C C . GLY A 1 98 ? -20.261 18.372 11.893 1.00 85.81 98 GLY A C 1
ATOM 783 O O . GLY A 1 98 ? -21.081 19.242 11.606 1.00 85.81 98 GLY A O 1
ATOM 784 N N . GLU A 1 99 ? -19.478 17.792 10.981 1.00 90.38 99 GLU A N 1
ATOM 785 C CA . GLU A 1 99 ? -19.509 18.077 9.537 1.00 90.38 99 GLU A CA 1
ATOM 786 C C . GLU A 1 99 ? -20.513 17.191 8.768 1.00 90.38 99 GLU A C 1
ATOM 788 O O . GLU A 1 99 ? -20.657 17.323 7.552 1.00 90.38 99 GLU A O 1
ATOM 793 N N . GLY A 1 100 ? -21.253 16.320 9.467 1.00 87.75 100 GLY A N 1
ATOM 794 C CA . GLY A 1 100 ? -22.330 15.508 8.893 1.00 87.75 100 GLY A CA 1
ATOM 795 C C . GLY A 1 100 ? -21.963 14.061 8.560 1.00 87.75 100 GLY A C 1
ATOM 796 O O . GLY A 1 100 ? -22.716 13.419 7.830 1.00 87.75 100 GLY A O 1
ATOM 797 N N . MET A 1 101 ? -20.844 13.546 9.076 1.00 88.50 101 MET A N 1
ATOM 798 C CA . MET A 1 101 ? -20.482 12.126 8.977 1.00 88.50 101 MET A CA 1
ATOM 799 C C . MET A 1 101 ? -21.287 11.285 9.982 1.00 88.50 101 MET A C 1
ATOM 801 O O . MET A 1 101 ? -21.483 11.705 11.126 1.00 88.50 101 MET A O 1
ATOM 805 N N . GLU A 1 102 ? -21.754 10.101 9.586 1.00 88.06 102 GLU A N 1
ATOM 806 C CA . GLU A 1 102 ? -22.450 9.197 10.509 1.00 88.06 102 GLU A CA 1
ATOM 807 C C . GLU A 1 102 ? -21.453 8.542 11.482 1.00 88.06 102 GLU A C 1
ATOM 809 O O . GLU A 1 102 ? -20.381 8.087 11.091 1.00 88.06 102 GLU A O 1
ATOM 814 N N . GLU A 1 103 ? -21.809 8.468 12.770 1.00 79.38 103 GLU A N 1
ATOM 815 C CA . GLU A 1 103 ? -20.940 7.929 13.832 1.00 79.38 103 GLU A CA 1
ATOM 816 C C . GLU A 1 103 ? -20.526 6.463 13.574 1.00 79.38 103 GLU A C 1
ATOM 818 O O . GLU A 1 103 ? -19.441 6.041 13.971 1.00 79.38 103 GLU A O 1
ATOM 823 N N . GLY A 1 104 ? -21.353 5.709 12.839 1.00 84.50 104 GLY A N 1
ATOM 824 C CA . GLY A 1 104 ? -21.090 4.324 12.442 1.00 84.50 104 GLY A CA 1
ATOM 825 C C . GLY A 1 104 ? -20.048 4.145 11.330 1.00 84.50 104 GLY A C 1
ATOM 826 O O . GLY A 1 104 ? -19.466 3.063 11.222 1.00 84.50 104 GLY A O 1
ATOM 827 N N . GLU A 1 105 ? -19.745 5.183 10.544 1.00 86.56 105 GLU A N 1
ATOM 828 C CA . GLU A 1 105 ? -18.800 5.067 9.420 1.00 86.56 105 GLU A CA 1
ATOM 829 C C . GLU A 1 105 ? -17.364 4.805 9.899 1.00 86.56 105 GLU A C 1
ATOM 831 O O . GLU A 1 105 ? -16.600 4.092 9.248 1.00 86.56 105 GLU A O 1
ATOM 836 N N . PHE A 1 106 ? -16.987 5.324 11.074 1.00 85.19 106 PHE A N 1
ATOM 837 C CA . PHE A 1 106 ? -15.671 5.047 11.656 1.00 85.19 106 PHE A CA 1
ATOM 838 C C . PHE A 1 106 ? -15.526 3.594 12.112 1.00 85.19 106 PHE A C 1
ATOM 840 O O . PHE A 1 106 ? -14.459 3.004 11.933 1.00 85.19 106 PHE A O 1
ATOM 847 N N . SER A 1 107 ? -16.580 3.015 12.697 1.00 86.19 107 SER A N 1
ATOM 848 C CA . SER A 1 107 ? -16.574 1.601 13.087 1.00 86.19 107 SER A CA 1
ATOM 849 C C . SER A 1 107 ? -16.515 0.679 11.874 1.00 86.19 107 SER A C 1
ATOM 851 O O . SER A 1 107 ? -15.726 -0.261 11.882 1.00 86.19 107 SER A O 1
ATOM 853 N N . GLU A 1 108 ? -17.262 0.982 10.811 1.00 89.88 108 GLU A N 1
ATOM 854 C CA . GLU A 1 108 ? -17.235 0.197 9.571 1.00 89.88 108 GLU A CA 1
ATOM 855 C C . GLU A 1 108 ? -15.840 0.238 8.928 1.00 89.88 108 GLU A C 1
ATOM 857 O O . GLU A 1 108 ? -15.236 -0.802 8.668 1.00 89.88 108 GLU A O 1
ATOM 862 N N . ALA A 1 109 ? -15.247 1.430 8.804 1.00 89.31 109 ALA A N 1
ATOM 863 C CA . ALA A 1 109 ? -13.889 1.575 8.281 1.00 89.31 109 ALA A CA 1
ATOM 864 C C . ALA A 1 109 ? -12.833 0.835 9.130 1.00 89.31 109 ALA A C 1
ATOM 866 O O . ALA A 1 109 ? -11.833 0.340 8.595 1.00 89.31 109 ALA A O 1
ATOM 867 N N . ARG A 1 110 ? -13.038 0.731 10.453 1.00 90.06 110 ARG A N 1
ATOM 868 C CA . ARG A 1 110 ? -12.147 -0.032 11.340 1.00 90.06 110 ARG A CA 1
ATOM 869 C C . ARG A 1 110 ? -12.238 -1.534 11.096 1.00 90.06 110 ARG A C 1
ATOM 871 O O . ARG A 1 110 ? -11.206 -2.213 11.127 1.00 90.06 110 ARG A O 1
ATOM 878 N N . GLU A 1 111 ? -13.448 -2.041 10.884 1.00 91.00 111 GLU A N 1
ATOM 879 C CA . GLU A 1 111 ? -13.708 -3.447 10.566 1.00 91.00 111 GLU A CA 1
ATOM 880 C C . GLU A 1 111 ? -13.136 -3.824 9.195 1.00 91.00 111 GLU A C 1
ATOM 882 O O . GLU A 1 111 ? -12.495 -4.873 9.064 1.00 91.00 111 GLU A O 1
ATOM 887 N N . ASP A 1 112 ? -13.253 -2.939 8.205 1.00 92.25 112 ASP A N 1
ATOM 888 C CA . ASP A 1 112 ? -12.634 -3.110 6.888 1.00 92.25 112 ASP A CA 1
ATOM 889 C C . ASP A 1 112 ? -11.106 -3.181 6.984 1.00 92.25 112 ASP A C 1
ATOM 891 O O . ASP A 1 112 ? -10.472 -4.063 6.395 1.00 92.25 112 ASP A O 1
ATOM 895 N N . LEU A 1 113 ? -10.493 -2.286 7.768 1.00 88.94 113 LEU A N 1
ATOM 896 C CA . LEU A 1 113 ? -9.047 -2.306 7.979 1.00 88.94 113 LEU A CA 1
ATOM 897 C C . LEU A 1 113 ? -8.602 -3.585 8.701 1.00 88.94 113 LEU A C 1
ATOM 899 O O . LEU A 1 113 ? -7.597 -4.180 8.317 1.00 88.94 113 LEU A O 1
ATOM 903 N N . ALA A 1 114 ? -9.369 -4.039 9.696 1.00 90.00 114 ALA A N 1
ATOM 904 C CA . ALA A 1 114 ? -9.095 -5.284 10.409 1.00 90.00 114 ALA A CA 1
ATOM 905 C C . ALA A 1 114 ? -9.222 -6.512 9.496 1.00 90.00 114 ALA A C 1
ATOM 907 O O . ALA A 1 114 ? -8.391 -7.415 9.565 1.00 90.00 114 ALA A O 1
ATOM 908 N N . THR A 1 115 ? -10.227 -6.549 8.621 1.00 92.31 115 THR A N 1
ATOM 909 C CA . THR A 1 115 ? -10.393 -7.620 7.624 1.00 92.31 115 THR A CA 1
ATOM 910 C C . THR A 1 115 ? -9.179 -7.678 6.707 1.00 92.31 115 THR A C 1
ATOM 912 O O . THR A 1 115 ? -8.575 -8.728 6.515 1.00 92.31 115 THR A O 1
ATOM 915 N N . LEU A 1 116 ? -8.740 -6.517 6.238 1.00 88.44 116 LEU A N 1
ATOM 916 C CA . LEU A 1 116 ? -7.597 -6.400 5.352 1.00 88.44 116 LEU A CA 1
ATOM 917 C C . LEU A 1 116 ? -6.279 -6.833 6.016 1.00 88.44 116 LEU A C 1
ATOM 919 O O . LEU A 1 116 ? -5.439 -7.446 5.364 1.00 88.44 116 LEU A O 1
ATOM 923 N N . GLU A 1 117 ? -6.079 -6.544 7.304 1.00 89.12 117 GLU A N 1
ATOM 924 C CA . GLU A 1 117 ? -4.932 -7.059 8.069 1.00 89.12 117 GLU A CA 1
ATOM 925 C C . GLU A 1 117 ? -4.954 -8.588 8.185 1.00 89.12 117 GLU A C 1
ATOM 927 O O . GLU A 1 117 ? -3.905 -9.228 8.068 1.00 89.12 117 GLU A O 1
ATOM 932 N N . ARG A 1 118 ? -6.140 -9.180 8.366 1.00 89.06 118 ARG A N 1
ATOM 933 C CA . ARG A 1 118 ? -6.306 -10.640 8.420 1.00 89.06 118 ARG A CA 1
ATOM 934 C C . ARG A 1 118 ? -5.980 -11.285 7.081 1.00 89.06 118 ARG A C 1
ATOM 936 O O . ARG A 1 118 ? -5.202 -12.232 7.075 1.00 89.06 118 ARG A O 1
ATOM 943 N N . ASP A 1 119 ? -6.455 -10.718 5.974 1.00 89.81 119 ASP A N 1
ATOM 944 C CA . ASP A 1 119 ? -6.171 -11.227 4.627 1.00 89.81 119 ASP A CA 1
ATOM 945 C C . ASP A 1 119 ? -4.657 -11.322 4.362 1.00 89.81 119 ASP A C 1
ATOM 947 O O . ASP A 1 119 ? -4.152 -12.324 3.855 1.00 89.81 119 ASP A O 1
ATOM 951 N N . TYR A 1 120 ? -3.893 -10.289 4.739 1.00 86.44 120 TYR A N 1
ATOM 952 C CA . TYR A 1 120 ? -2.433 -10.312 4.594 1.00 86.44 120 TYR A CA 1
ATOM 953 C C . TYR A 1 120 ? -1.758 -11.305 5.555 1.00 86.44 120 TYR A C 1
ATOM 955 O O . TYR A 1 120 ? -0.758 -11.929 5.182 1.00 86.44 120 TYR A O 1
ATOM 963 N N . GLY A 1 121 ? -2.299 -11.477 6.765 1.00 85.12 121 GLY A N 1
ATOM 964 C CA . GLY A 1 121 ? -1.836 -12.477 7.727 1.00 85.12 121 GLY A CA 1
ATOM 965 C C . GLY A 1 121 ? -2.038 -13.914 7.240 1.00 85.12 121 GLY A C 1
ATOM 966 O O . GLY A 1 121 ? -1.117 -14.724 7.339 1.00 85.12 121 GLY A O 1
ATOM 967 N N . GLU A 1 122 ? -3.196 -14.216 6.657 1.00 84.94 122 GLU A N 1
ATOM 968 C CA . GLU A 1 122 ? -3.520 -15.533 6.094 1.00 84.94 122 GLU A CA 1
ATOM 969 C C . GLU A 1 122 ? -2.604 -15.864 4.909 1.00 84.94 122 GLU A C 1
ATOM 971 O O . GLU A 1 122 ? -1.950 -16.905 4.901 1.00 84.94 122 GLU A O 1
ATOM 976 N N . VAL A 1 123 ? -2.413 -14.919 3.980 1.00 83.38 123 VAL A N 1
ATOM 977 C CA . VAL A 1 123 ? -1.495 -15.099 2.840 1.00 83.38 123 VAL A CA 1
ATOM 978 C C . VAL A 1 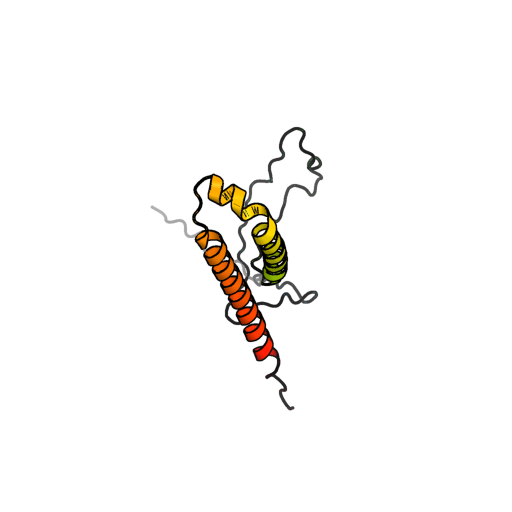123 ? -0.039 -15.307 3.292 1.00 83.38 123 VAL A C 1
ATOM 980 O O . VAL A 1 123 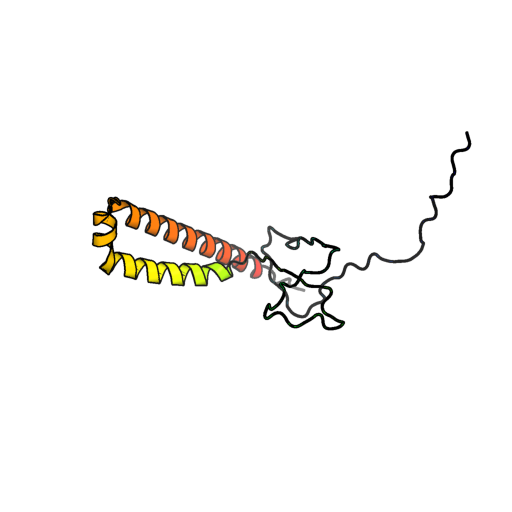? 0.719 -16.026 2.632 1.00 83.38 123 VAL A O 1
ATOM 983 N N . ALA A 1 124 ? 0.382 -14.691 4.406 1.00 79.69 124 ALA A N 1
ATOM 984 C CA . ALA A 1 124 ? 1.711 -14.920 4.982 1.00 79.69 124 ALA A CA 1
ATOM 985 C C . ALA A 1 124 ? 1.861 -16.341 5.540 1.00 79.69 124 ALA A C 1
ATOM 987 O O . ALA A 1 124 ? 2.909 -16.960 5.348 1.00 79.69 124 ALA A O 1
ATOM 988 N N . ALA A 1 125 ? 0.835 -16.826 6.243 1.00 77.56 125 ALA A N 1
ATOM 989 C CA . ALA A 1 125 ? 0.834 -18.132 6.890 1.00 77.56 125 ALA A CA 1
ATOM 990 C C . ALA A 1 125 ? 0.812 -19.269 5.860 1.00 77.56 125 ALA A C 1
ATOM 992 O O . ALA A 1 125 ? 1.664 -20.155 5.933 1.00 77.56 125 ALA A O 1
ATOM 993 N N . ASP A 1 126 ? -0.054 -19.174 4.846 1.00 72.19 126 ASP A N 1
ATOM 994 C CA . ASP A 1 126 ? -0.146 -20.153 3.752 1.00 72.19 126 ASP A CA 1
ATOM 995 C C . ASP A 1 126 ? 1.196 -20.320 3.019 1.00 72.19 126 ASP A C 1
ATOM 997 O O . ASP A 1 126 ? 1.577 -21.420 2.635 1.00 72.19 126 ASP A O 1
ATOM 1001 N N . SER A 1 127 ? 1.963 -19.232 2.883 1.00 63.75 127 SER A N 1
ATOM 1002 C CA . SER A 1 127 ? 3.281 -19.255 2.230 1.00 63.75 127 SER A CA 1
ATOM 1003 C C . SER A 1 127 ? 4.389 -19.891 3.089 1.00 63.75 127 SER A C 1
ATOM 1005 O O . SER A 1 127 ? 5.462 -20.193 2.572 1.00 63.75 127 SER A O 1
ATOM 1007 N N . ALA A 1 128 ? 4.186 -20.033 4.404 1.00 59.59 128 ALA A N 1
ATOM 1008 C CA . ALA A 1 128 ? 5.186 -20.553 5.342 1.00 59.59 128 ALA A CA 1
ATOM 1009 C C . ALA A 1 128 ? 4.981 -22.039 5.685 1.00 59.59 128 ALA A C 1
ATOM 1011 O O . ALA A 1 128 ? 5.930 -22.706 6.108 1.00 59.59 128 ALA A O 1
ATOM 1012 N N . GLU A 1 129 ? 3.762 -22.560 5.530 1.00 56.56 129 GLU A N 1
ATOM 1013 C CA . GLU A 1 129 ? 3.452 -23.968 5.805 1.00 56.56 129 GLU A CA 1
ATOM 1014 C C . GLU A 1 129 ? 3.989 -24.914 4.715 1.00 56.56 129 GLU A C 1
ATOM 1016 O O . GLU A 1 129 ? 4.447 -26.011 5.044 1.00 56.56 129 GLU A O 1
ATOM 1021 N N . ASP A 1 130 ? 4.066 -24.466 3.457 1.00 52.31 130 ASP A N 1
ATOM 1022 C CA . ASP A 1 130 ? 4.583 -25.264 2.330 1.00 52.31 130 ASP A CA 1
ATOM 1023 C C . ASP A 1 130 ? 6.123 -25.443 2.328 1.00 52.31 130 ASP A C 1
ATOM 1025 O O . ASP A 1 130 ? 6.644 -26.365 1.697 1.00 52.31 130 ASP A O 1
ATOM 1029 N N . ASP A 1 131 ? 6.879 -24.648 3.101 1.00 50.38 131 ASP A N 1
ATOM 1030 C CA . ASP A 1 131 ? 8.350 -24.772 3.217 1.00 50.38 131 ASP A CA 1
ATOM 1031 C C . ASP A 1 131 ? 8.790 -25.899 4.185 1.00 50.38 131 ASP A C 1
ATOM 1033 O O . ASP A 1 131 ? 9.954 -26.302 4.208 1.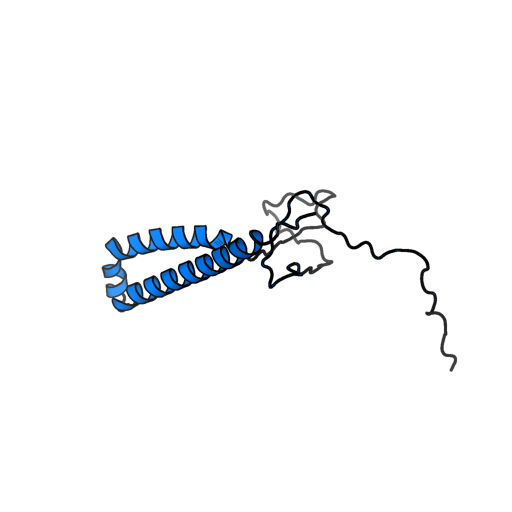00 50.38 131 ASP A O 1
ATOM 1037 N N . LYS A 1 132 ? 7.871 -26.468 4.985 1.00 42.69 132 LYS A N 1
ATOM 1038 C CA . LYS A 1 132 ? 8.192 -27.497 6.004 1.00 42.69 132 LYS A CA 1
ATOM 1039 C C . LYS A 1 132 ? 8.010 -28.956 5.559 1.00 42.69 132 LYS A C 1
ATOM 1041 O O . LYS A 1 132 ? 8.226 -29.857 6.368 1.00 42.69 132 LYS A O 1
ATOM 1046 N N . GLY A 1 133 ? 7.648 -29.219 4.302 1.00 38.50 133 GLY A N 1
ATOM 1047 C CA . GLY A 1 133 ? 7.323 -30.569 3.806 1.00 38.50 133 GLY A CA 1
ATOM 1048 C C . GLY A 1 133 ? 8.440 -31.335 3.077 1.00 38.50 133 GLY A C 1
ATOM 1049 O O . GLY A 1 133 ? 8.171 -32.396 2.519 1.00 38.50 133 GLY A O 1
ATOM 1050 N N . GLY A 1 134 ? 9.670 -30.813 3.024 1.00 40.84 134 GLY A N 1
ATOM 1051 C CA . GLY A 1 134 ? 10.701 -31.261 2.077 1.00 40.84 134 GLY A CA 1
ATOM 1052 C C . GLY A 1 134 ? 11.946 -31.949 2.651 1.00 40.84 134 GLY A C 1
ATOM 1053 O O . GLY A 1 134 ? 13.028 -31.729 2.110 1.00 40.84 134 GLY A O 1
ATOM 1054 N N . GLU A 1 135 ? 11.856 -32.768 3.705 1.00 37.12 135 GLU A N 1
ATOM 1055 C CA . GLU A 1 135 ? 12.939 -33.726 4.004 1.00 37.12 135 GLU A CA 1
ATOM 1056 C C . GLU A 1 135 ? 12.852 -34.905 3.022 1.00 37.12 135 GLU A C 1
ATOM 1058 O O . GLU A 1 135 ? 12.092 -35.852 3.209 1.00 37.12 135 GLU A O 1
ATOM 1063 N N . VAL A 1 136 ? 13.622 -34.831 1.933 1.00 46.56 136 VAL A N 1
ATOM 1064 C CA . VAL A 1 136 ? 13.849 -35.974 1.040 1.00 46.56 136 VAL A CA 1
ATOM 1065 C C . VAL A 1 136 ? 14.980 -36.814 1.637 1.00 46.56 136 VAL A C 1
ATOM 1067 O O . VAL A 1 136 ? 16.152 -36.444 1.555 1.00 46.56 136 VAL A O 1
ATOM 1070 N N . GLU A 1 137 ? 14.602 -37.923 2.270 1.00 40.34 137 GLU A N 1
ATOM 1071 C CA . GLU A 1 137 ? 15.490 -3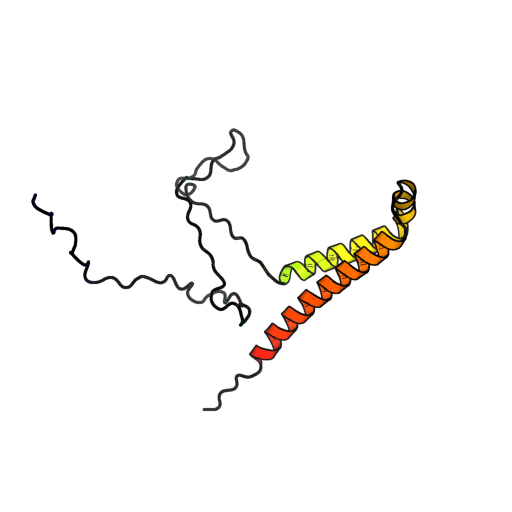8.991 2.741 1.00 40.34 137 GLU A CA 1
ATOM 1072 C C . GLU A 1 137 ? 16.259 -39.603 1.547 1.00 40.34 137 GLU A C 1
ATOM 1074 O O . GLU A 1 137 ? 15.656 -39.935 0.522 1.00 40.34 137 GLU A O 1
ATOM 1079 N N . TYR A 1 138 ? 17.590 -39.710 1.664 1.00 42.78 138 TYR A N 1
ATOM 1080 C CA . TYR A 1 138 ? 18.472 -40.444 0.740 1.00 42.78 138 TYR A CA 1
ATOM 1081 C C . TYR A 1 138 ? 18.859 -41.795 1.334 1.00 42.78 138 TYR A C 1
ATOM 1083 O O . TYR A 1 138 ? 19.230 -41.810 2.530 1.00 42.78 138 TYR A O 1
#

Mean predicted aligned error: 15.51 Å

Organism: NCBI:txid1276529

Secondary structure (DSSP, 8-state):
----------------------SSS-----TT-TT--------SPPPPPTT-SS----TTTT---------TTHHHHHHHHHHHHHHHHHHTHHHHHHTT--HHHHHHHHHHHHHHHHHHHHHHHHHHHGGGS-----

Radius of gyration: 26.42 Å; Cα contacts (8 Å, |Δi|>4): 29; chains: 1; bounding box: 50×64×81 Å

Nearest PDB structures (foldseek):
  3lsq-assembly1_A  TM=6.030E-01  e=7.032E+00  Trypanosoma brucei
  6ywx-assembly1_UU  TM=2.597E-01  e=3.924E+00  Neurospora crassa OR74A